Protein AF-A0A953RAH8-F1 (afdb_monomer_lite)

pLDDT: mean 78.02, std 16.16, range [44.31, 95.5]

Secondary structure (DSSP, 8-state):
-GGGGHHHHHTTPPP-----EE--HHHHTTSGGGGGGT---GGGTHHHHHHHHHS-TT--EEEEE--EETTTEE--EEEE-----

Foldseek 3Di:
DLLVCQVVVVVVDDDDFAAWPFDDPVCLVVPPPCSVVSHDDCVRVVSVVSPVSNADPPFDWDFPDWDDDPNGITPTDIDGDDDDD

Structure (mmCIF, N/CA/C/O backbone):
data_AF-A0A953RAH8-F1
#
_entry.id   AF-A0A953RAH8-F1
#
loop_
_atom_site.group_PDB
_atom_site.id
_atom_site.type_symbol
_atom_site.label_atom_id
_atom_site.label_alt_id
_atom_site.label_comp_id
_atom_site.label_asym_id
_atom_site.label_entity_id
_atom_site.label_seq_id
_atom_site.pdbx_PDB_ins_code
_atom_site.Cartn_x
_atom_site.Cartn_y
_atom_site.Cartn_z
_atom_site.occupancy
_atom_site.B_iso_or_equiv
_atom_site.auth_seq_id
_atom_site.auth_comp_id
_atom_site.auth_asym_id
_atom_site.auth_atom_id
_atom_site.pdbx_PDB_model_num
ATOM 1 N N . MET A 1 1 ? -12.931 -4.710 -6.026 1.00 79.00 1 MET A N 1
ATOM 2 C CA . MET A 1 1 ? -12.252 -5.918 -5.509 1.00 79.00 1 MET A CA 1
ATOM 3 C C . MET A 1 1 ? -11.575 -5.658 -4.164 1.00 79.00 1 MET A C 1
ATOM 5 O O . MET A 1 1 ? -11.989 -6.291 -3.211 1.00 79.00 1 MET A O 1
ATOM 9 N N . GLY A 1 2 ? -10.662 -4.685 -4.023 1.00 85.56 2 GLY A N 1
ATOM 10 C CA . GLY A 1 2 ? -9.964 -4.415 -2.746 1.00 85.56 2 GLY A CA 1
ATOM 11 C C . GLY A 1 2 ? -10.844 -4.244 -1.493 1.00 85.56 2 GLY A C 1
ATOM 12 O O . GLY A 1 2 ? -10.524 -4.803 -0.454 1.00 85.56 2 GLY A O 1
ATOM 13 N N . ARG A 1 3 ? -12.011 -3.584 -1.594 1.00 92.69 3 ARG A N 1
ATOM 14 C CA . ARG A 1 3 ? -12.964 -3.443 -0.465 1.00 92.69 3 ARG A CA 1
ATOM 15 C C . ARG A 1 3 ? -13.435 -4.774 0.125 1.00 92.69 3 ARG A C 1
ATOM 17 O O . ARG A 1 3 ? -13.748 -4.825 1.307 1.00 92.69 3 ARG A O 1
ATOM 24 N N . ALA A 1 4 ? -13.481 -5.834 -0.681 1.00 95.38 4 ALA A N 1
ATOM 25 C CA . ALA A 1 4 ? -13.858 -7.164 -0.208 1.00 95.38 4 ALA A CA 1
ATOM 26 C C . ALA A 1 4 ? -12.808 -7.771 0.741 1.00 95.38 4 ALA A C 1
ATOM 28 O O . ALA A 1 4 ? -13.125 -8.707 1.462 1.00 95.38 4 ALA A O 1
ATOM 29 N N . LEU A 1 5 ? -11.583 -7.232 0.766 1.00 94.44 5 LEU A N 1
ATOM 30 C CA . LEU A 1 5 ? -10.511 -7.651 1.672 1.00 94.44 5 LEU A CA 1
ATOM 31 C C . LEU A 1 5 ? -10.544 -6.914 3.020 1.00 94.44 5 LEU A C 1
ATOM 33 O O . LEU A 1 5 ? -9.777 -7.263 3.909 1.00 94.44 5 LEU A O 1
ATOM 37 N N . ARG A 1 6 ? -11.410 -5.904 3.194 1.00 92.94 6 ARG A N 1
ATOM 38 C CA . ARG A 1 6 ? -11.472 -5.101 4.426 1.00 92.94 6 ARG A CA 1
ATOM 39 C C . ARG A 1 6 ? -11.770 -5.919 5.696 1.00 92.94 6 ARG A C 1
ATOM 41 O O . ARG A 1 6 ? -11.086 -5.666 6.676 1.00 92.94 6 ARG A O 1
ATOM 48 N N . PRO A 1 7 ? -12.649 -6.942 5.691 1.00 94.81 7 PRO A N 1
ATOM 49 C CA . PRO A 1 7 ? -12.843 -7.782 6.877 1.00 94.81 7 PRO A CA 1
ATOM 50 C C . PRO A 1 7 ? -11.557 -8.463 7.371 1.00 94.81 7 PRO A C 1
ATOM 52 O O . PRO A 1 7 ? -11.362 -8.626 8.565 1.00 94.81 7 PRO A O 1
ATOM 55 N N . LEU A 1 8 ? -10.620 -8.788 6.470 1.00 94.62 8 LEU A N 1
ATOM 56 C CA . LEU A 1 8 ? -9.325 -9.353 6.868 1.00 94.62 8 LEU A CA 1
ATOM 57 C C . LEU A 1 8 ? -8.471 -8.328 7.630 1.00 94.62 8 LEU A C 1
ATOM 59 O O . LEU A 1 8 ? -7.697 -8.696 8.508 1.00 94.62 8 LEU A O 1
ATOM 63 N N . ARG A 1 9 ? -8.610 -7.034 7.312 1.00 93.31 9 ARG A N 1
ATOM 64 C CA . ARG A 1 9 ? -7.944 -5.954 8.054 1.00 93.31 9 ARG A CA 1
ATOM 65 C C . ARG A 1 9 ? -8.517 -5.814 9.461 1.00 93.31 9 ARG A C 1
ATOM 67 O O . ARG A 1 9 ? -7.736 -5.576 10.378 1.00 93.31 9 ARG A O 1
ATOM 74 N N . ASP A 1 10 ? -9.827 -6.006 9.626 1.00 91.44 10 ASP A N 1
ATOM 75 C CA . ASP A 1 10 ? -10.483 -6.032 10.942 1.00 91.44 10 ASP A CA 1
ATOM 76 C C . ASP A 1 10 ? -9.936 -7.184 11.812 1.00 91.44 10 ASP A C 1
ATOM 78 O O . ASP A 1 10 ? -9.721 -7.008 13.010 1.00 91.44 10 ASP A O 1
ATOM 82 N N . ASP A 1 11 ? -9.589 -8.317 11.190 1.00 95.50 11 ASP A N 1
ATOM 83 C CA . ASP A 1 11 ? -8.952 -9.475 11.840 1.00 95.50 11 ASP A CA 1
ATOM 84 C C . ASP A 1 11 ? -7.430 -9.309 12.067 1.00 95.50 11 ASP A C 1
ATOM 86 O O . ASP A 1 11 ? -6.737 -10.249 12.465 1.00 95.50 11 ASP A O 1
ATOM 90 N N . GLY A 1 12 ? -6.869 -8.123 11.802 1.00 91.81 12 GLY A N 1
ATOM 91 C CA . GLY A 1 12 ? -5.444 -7.834 11.992 1.00 91.81 12 GLY A CA 1
ATOM 92 C C . GLY A 1 12 ? -4.522 -8.423 10.917 1.00 91.81 12 GLY A C 1
ATOM 93 O O . GLY A 1 12 ? -3.306 -8.481 11.111 1.00 91.81 12 GLY A O 1
ATOM 94 N N . ILE A 1 13 ? -5.064 -8.847 9.772 1.00 95.12 13 ILE A N 1
ATOM 95 C CA . ILE A 1 13 ? -4.283 -9.412 8.666 1.00 95.12 13 ILE A CA 1
ATOM 96 C C . ILE A 1 13 ? -3.696 -8.286 7.806 1.00 95.12 13 ILE A C 1
ATOM 98 O O . ILE A 1 13 ? -4.375 -7.346 7.381 1.00 95.12 13 ILE A O 1
ATOM 102 N N . LEU A 1 14 ? -2.404 -8.402 7.495 1.00 93.38 14 LEU A N 1
ATOM 103 C CA . LEU A 1 14 ? -1.719 -7.503 6.572 1.00 93.38 14 LEU A CA 1
ATOM 104 C C . LEU A 1 14 ? -2.047 -7.864 5.116 1.00 93.38 14 LEU A C 1
ATOM 106 O O . LEU A 1 14 ? -1.809 -8.986 4.673 1.00 93.38 14 LEU A O 1
ATOM 110 N N . VAL A 1 15 ? -2.514 -6.880 4.349 1.00 93.19 15 VAL A N 1
ATOM 111 C CA . VAL A 1 15 ? -2.700 -7.000 2.898 1.00 93.19 15 VAL A CA 1
ATOM 112 C C . VAL A 1 15 ? -1.495 -6.384 2.197 1.00 93.19 15 VAL A C 1
ATOM 114 O O . VAL A 1 15 ? -1.218 -5.198 2.365 1.00 93.19 15 VAL A O 1
ATOM 117 N N . VAL A 1 16 ? -0.793 -7.181 1.392 1.00 92.56 16 VAL A N 1
ATOM 118 C CA . VAL A 1 16 ? 0.349 -6.728 0.586 1.00 92.56 16 VAL A CA 1
ATOM 119 C C . VAL A 1 16 ? 0.038 -6.951 -0.886 1.00 92.56 16 VAL A C 1
ATOM 121 O O . VAL A 1 16 ? -0.300 -8.058 -1.297 1.00 92.56 16 VAL A O 1
ATOM 124 N N . GLY A 1 17 ? 0.170 -5.894 -1.683 1.00 89.31 17 GLY A N 1
ATOM 125 C CA . GLY A 1 17 ? 0.132 -5.960 -3.139 1.00 89.31 17 GLY A CA 1
ATOM 126 C C . GLY A 1 17 ? 1.513 -5.646 -3.691 1.00 89.31 17 GLY A C 1
ATOM 127 O O . GLY A 1 17 ? 2.114 -4.644 -3.313 1.00 89.31 17 GLY A O 1
ATOM 128 N N . SER A 1 18 ? 2.014 -6.498 -4.581 1.00 86.62 18 SER A N 1
ATOM 129 C CA . SER A 1 18 ? 3.247 -6.243 -5.320 1.00 86.62 18 SER A CA 1
ATOM 130 C C . SER A 1 18 ? 2.906 -5.986 -6.780 1.00 86.62 18 SER A C 1
ATOM 132 O O . SER A 1 18 ? 2.154 -6.739 -7.395 1.00 86.62 18 SER A O 1
ATOM 134 N N . GLY A 1 19 ? 3.441 -4.895 -7.309 1.00 78.38 19 GLY A N 1
ATOM 135 C CA . GLY A 1 19 ? 3.311 -4.465 -8.692 1.00 78.38 19 GLY A CA 1
ATOM 136 C C . GLY A 1 19 ? 4.481 -3.549 -9.031 1.00 78.38 19 GLY A C 1
ATOM 137 O O . GLY A 1 19 ? 5.200 -3.090 -8.142 1.00 78.38 19 GLY A O 1
ATOM 138 N N . GLY A 1 20 ? 4.707 -3.305 -10.316 1.00 66.81 20 GLY A N 1
ATOM 139 C CA . GLY A 1 20 ? 5.821 -2.484 -10.781 1.00 66.81 20 GLY A CA 1
ATOM 140 C C . GLY A 1 20 ? 5.332 -1.217 -11.461 1.00 66.81 20 GLY A C 1
ATOM 141 O O . GLY A 1 20 ? 4.727 -1.281 -12.525 1.00 66.81 20 GLY A O 1
ATOM 142 N N . ILE A 1 21 ? 5.663 -0.040 -10.931 1.00 59.00 21 ILE A N 1
ATOM 143 C CA . ILE A 1 21 ? 5.514 1.186 -11.722 1.00 59.00 21 ILE A CA 1
ATOM 144 C C . ILE A 1 21 ? 6.701 1.235 -12.686 1.00 59.00 21 ILE A C 1
ATOM 146 O O . ILE A 1 21 ? 7.775 1.746 -12.362 1.00 59.00 21 ILE A O 1
ATOM 150 N N . VAL A 1 22 ? 6.544 0.690 -13.890 1.00 55.25 22 VAL A N 1
ATOM 151 C CA . VAL A 1 22 ? 7.530 0.949 -14.937 1.00 55.25 22 VAL A CA 1
ATOM 152 C C . VAL A 1 22 ? 7.245 2.347 -15.512 1.00 55.25 22 VAL A C 1
ATOM 154 O O . VAL A 1 22 ? 6.235 2.629 -16.144 1.00 55.25 22 VAL A O 1
ATOM 157 N N . HIS A 1 23 ? 8.165 3.254 -15.175 1.00 58.00 23 HIS A N 1
ATOM 158 C CA . HIS A 1 23 ? 8.343 4.641 -15.629 1.00 58.00 23 HIS A CA 1
ATOM 159 C C . HIS A 1 23 ? 7.506 5.763 -15.000 1.00 58.00 23 HIS A C 1
ATOM 161 O O . HIS A 1 23 ? 6.282 5.828 -15.057 1.00 58.00 23 HIS A O 1
ATOM 167 N N . SER A 1 24 ? 8.239 6.783 -14.542 1.00 47.69 24 SER A N 1
ATOM 168 C CA . SER A 1 24 ? 7.734 8.144 -14.370 1.00 47.69 24 SER A CA 1
ATOM 169 C C . SER A 1 24 ? 7.184 8.680 -15.692 1.00 47.69 24 SER A C 1
ATOM 171 O O . SER A 1 24 ? 7.955 8.905 -16.630 1.00 47.69 24 SER A O 1
ATOM 173 N N . LEU A 1 25 ? 5.894 9.027 -15.731 1.00 50.62 25 LEU A N 1
ATOM 174 C CA . LEU A 1 25 ? 5.261 9.807 -16.811 1.00 50.62 25 LEU A CA 1
ATOM 175 C C . LEU A 1 25 ? 6.098 11.034 -17.231 1.00 50.62 25 LEU A C 1
ATOM 177 O O . LEU A 1 25 ? 6.135 11.408 -18.402 1.00 50.62 25 LEU A O 1
ATOM 181 N N . ARG A 1 26 ? 6.842 11.624 -16.282 1.00 45.69 26 ARG A N 1
ATOM 182 C CA . ARG A 1 26 ? 7.731 12.774 -16.505 1.00 45.69 26 ARG A CA 1
ATOM 183 C C . ARG A 1 26 ? 8.933 12.464 -17.420 1.00 45.69 26 ARG A C 1
ATOM 185 O O . ARG A 1 26 ? 9.436 13.377 -18.061 1.00 45.69 26 ARG A O 1
ATOM 192 N N . ARG A 1 27 ? 9.374 11.201 -17.519 1.00 49.69 27 ARG A N 1
ATOM 193 C CA . ARG A 1 27 ? 10.552 10.773 -18.305 1.00 49.69 27 ARG A CA 1
ATOM 194 C C . ARG A 1 27 ? 10.194 10.028 -19.595 1.00 49.69 27 ARG A C 1
ATOM 196 O O . ARG A 1 27 ? 10.978 10.029 -20.537 1.00 49.69 27 ARG A O 1
ATOM 203 N N . VAL A 1 28 ? 8.977 9.483 -19.685 1.00 51.81 28 VAL A N 1
ATOM 204 C CA . VAL A 1 28 ? 8.424 8.928 -20.938 1.00 51.81 28 VAL A CA 1
ATOM 205 C C . VAL A 1 28 ? 8.379 9.995 -22.040 1.00 51.81 28 VAL A C 1
ATOM 207 O O . VAL A 1 28 ? 8.620 9.702 -23.207 1.00 51.81 28 VAL A O 1
ATOM 210 N N . ARG A 1 29 ? 8.152 11.262 -21.672 1.00 51.75 29 ARG A N 1
ATOM 211 C CA . ARG A 1 29 ? 8.086 12.382 -22.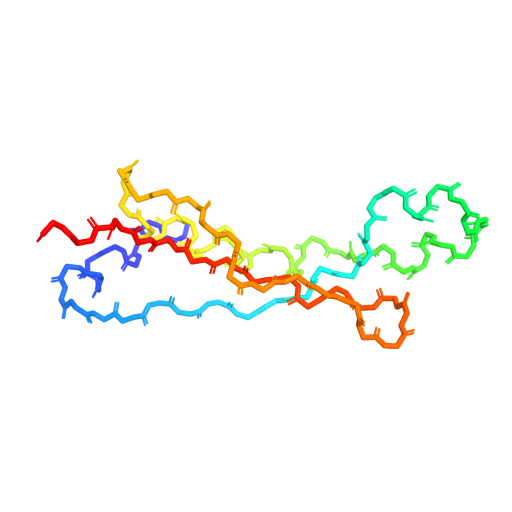621 1.00 51.75 29 ARG A CA 1
ATOM 212 C C . ARG A 1 29 ? 9.453 12.803 -23.188 1.00 51.75 29 ARG A C 1
ATOM 214 O O . ARG A 1 29 ? 9.479 13.431 -24.240 1.00 51.75 29 ARG A O 1
ATOM 221 N N . SER A 1 30 ? 10.566 12.458 -22.528 1.00 56.66 30 SER A N 1
ATOM 222 C CA . SER A 1 30 ? 11.924 12.886 -22.911 1.00 56.66 30 SER A CA 1
ATOM 223 C C . SER A 1 30 ? 12.756 11.817 -23.636 1.00 56.66 30 SER A C 1
ATOM 225 O O . SER A 1 30 ? 13.852 12.126 -24.087 1.00 56.66 30 SER A O 1
ATOM 227 N N . LEU A 1 31 ? 12.280 10.569 -23.741 1.00 55.69 31 LEU A N 1
ATOM 228 C CA . LEU A 1 31 ? 13.052 9.415 -24.246 1.00 55.69 31 LEU A CA 1
ATOM 229 C C . LEU A 1 31 ? 12.712 8.997 -25.698 1.00 55.69 31 LEU A C 1
ATOM 231 O O . LEU A 1 31 ? 13.089 7.917 -26.147 1.00 55.69 31 LEU A O 1
ATOM 235 N N . GLY A 1 32 ? 12.028 9.853 -26.465 1.00 61.34 32 GLY A N 1
ATOM 236 C CA . GLY A 1 32 ? 11.754 9.610 -27.888 1.00 61.34 32 GLY A CA 1
ATOM 237 C C . GLY A 1 32 ? 10.784 8.449 -28.158 1.00 61.34 32 GLY A C 1
ATOM 238 O O . GLY A 1 32 ? 10.075 7.975 -27.272 1.00 61.34 32 GLY A O 1
ATOM 239 N N . SER A 1 33 ? 10.718 7.990 -29.412 1.00 57.28 33 SER A N 1
ATOM 240 C CA . SER A 1 33 ? 9.737 6.997 -29.893 1.00 57.28 33 SER A CA 1
ATOM 241 C C . SER A 1 33 ? 9.771 5.642 -29.170 1.00 57.28 33 SER A C 1
ATOM 243 O O . SER A 1 33 ? 8.749 4.958 -29.146 1.00 57.28 33 SER A O 1
ATOM 245 N N . HIS A 1 34 ? 10.894 5.293 -28.536 1.00 56.62 34 HIS A N 1
ATOM 246 C CA . HIS A 1 34 ? 11.119 4.018 -27.846 1.00 56.62 34 HIS A CA 1
ATOM 247 C C . HIS A 1 34 ? 10.582 4.002 -26.405 1.00 56.62 34 HIS A C 1
ATOM 249 O O . HIS A 1 34 ? 10.343 2.933 -25.854 1.00 56.62 34 HIS A O 1
ATOM 255 N N . ALA A 1 35 ? 10.305 5.169 -25.811 1.00 56.75 35 ALA A N 1
ATOM 256 C CA . ALA A 1 35 ? 9.752 5.282 -24.459 1.00 56.75 35 ALA A CA 1
ATOM 257 C C . ALA A 1 35 ? 8.331 4.708 -24.331 1.00 56.75 35 ALA A C 1
ATOM 259 O O . ALA A 1 35 ? 7.919 4.278 -23.257 1.00 56.75 35 ALA A O 1
ATOM 260 N N . ARG A 1 36 ? 7.579 4.689 -25.441 1.00 55.78 36 ARG A N 1
ATOM 261 C CA . ARG A 1 36 ? 6.234 4.098 -25.513 1.00 55.78 36 ARG A CA 1
ATOM 262 C C . ARG A 1 36 ? 6.232 2.581 -25.357 1.00 55.78 36 ARG A C 1
ATOM 264 O O . ARG A 1 36 ? 5.239 2.055 -24.883 1.00 55.78 36 ARG A O 1
ATOM 271 N N . LEU A 1 37 ? 7.322 1.901 -25.719 1.00 58.09 37 LEU A N 1
ATOM 272 C CA . LEU A 1 37 ? 7.451 0.448 -25.544 1.00 58.09 37 LEU A CA 1
ATOM 273 C C . LEU A 1 37 ? 7.657 0.056 -24.084 1.00 58.09 37 LEU A C 1
ATOM 275 O O . LEU A 1 37 ? 7.500 -1.104 -23.728 1.00 58.09 37 LEU A O 1
ATOM 279 N N . SER A 1 38 ? 8.047 1.017 -23.252 1.00 53.66 38 SER A N 1
ATOM 280 C CA . SER A 1 38 ? 8.251 0.796 -21.832 1.00 53.66 38 SER A CA 1
ATOM 281 C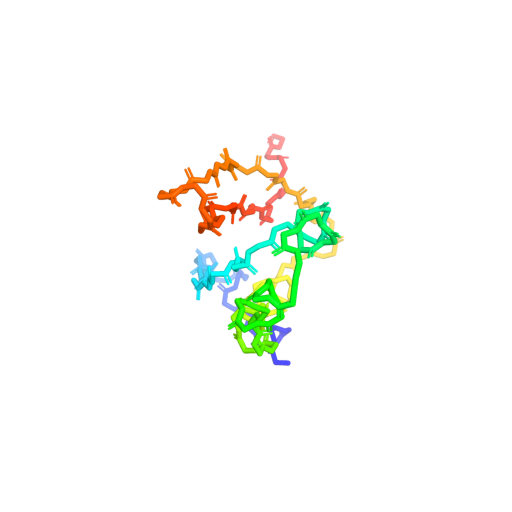 C . SER A 1 38 ? 6.983 1.134 -21.028 1.00 53.66 38 SER A C 1
ATOM 283 O O . SER A 1 38 ? 6.861 0.725 -19.885 1.00 53.66 38 SER A O 1
ATOM 285 N N . VAL A 1 39 ? 5.996 1.823 -21.621 1.00 55.03 39 VAL A N 1
ATOM 286 C CA . VAL A 1 39 ? 4.707 2.104 -20.965 1.00 55.03 39 VAL A CA 1
ATOM 287 C C . VAL A 1 39 ? 4.057 0.778 -20.549 1.00 55.03 39 VAL A C 1
ATOM 289 O O . VAL A 1 39 ? 3.723 -0.018 -21.428 1.00 55.03 39 VAL A O 1
ATOM 292 N N . PRO A 1 40 ? 3.872 0.531 -19.242 1.00 59.03 40 PRO A N 1
ATOM 293 C CA . PRO A 1 40 ? 3.206 -0.671 -18.789 1.00 59.03 40 PRO A CA 1
ATOM 294 C C . PRO A 1 40 ? 1.752 -0.628 -19.225 1.00 59.03 40 PRO A C 1
ATOM 296 O O . PRO A 1 40 ? 1.100 0.420 -19.211 1.00 59.03 40 PRO A O 1
ATOM 299 N N . THR A 1 41 ? 1.227 -1.793 -19.554 1.00 62.75 41 THR A N 1
ATOM 300 C CA . THR A 1 41 ? -0.199 -2.069 -19.445 1.00 62.75 41 THR A CA 1
ATOM 301 C C . THR A 1 41 ? -0.660 -1.833 -17.997 1.00 62.75 41 THR A C 1
ATOM 303 O O . THR A 1 41 ? 0.117 -1.916 -17.043 1.00 62.75 41 THR A O 1
ATOM 306 N N . THR A 1 42 ? -1.933 -1.483 -17.802 1.00 67.56 42 THR A N 1
ATOM 307 C CA . THR A 1 42 ? -2.467 -1.057 -16.490 1.00 67.56 42 THR A CA 1
ATOM 308 C C . THR A 1 42 ? -2.318 -2.109 -15.388 1.00 67.56 42 THR A C 1
ATOM 310 O O . THR A 1 42 ? -2.296 -1.754 -14.213 1.00 67.56 42 THR A O 1
ATOM 313 N N . GLU A 1 43 ? -2.128 -3.378 -15.754 1.00 68.69 43 GLU A N 1
ATOM 314 C CA . GLU A 1 43 ? -2.040 -4.523 -14.842 1.00 68.69 43 GLU A CA 1
ATOM 315 C C . GLU A 1 43 ? -0.966 -4.396 -13.755 1.00 68.69 43 GLU A C 1
ATOM 317 O O . GLU A 1 43 ? -1.121 -4.944 -12.669 1.00 68.69 43 GLU A O 1
ATOM 322 N N . HIS A 1 44 ? 0.118 -3.653 -13.998 1.00 75.56 44 HIS A N 1
ATOM 323 C CA . HIS A 1 44 ? 1.158 -3.474 -12.983 1.00 75.56 44 HIS A CA 1
ATOM 324 C C . HIS A 1 44 ? 0.775 -2.428 -11.922 1.00 75.56 44 HIS A C 1
ATOM 326 O O . HIS A 1 44 ? 1.404 -2.359 -10.864 1.00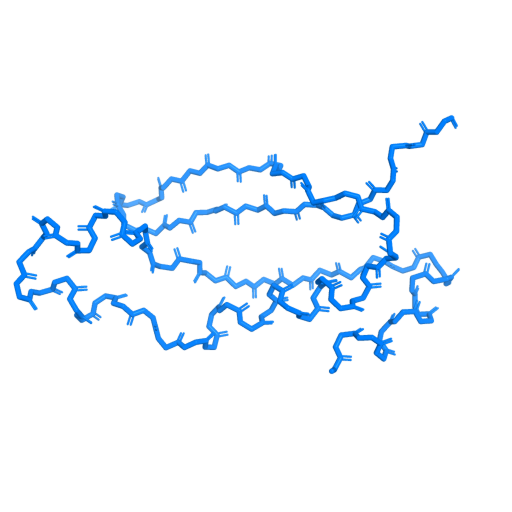 75.56 44 HIS A O 1
ATOM 332 N N . PHE A 1 45 ? -0.252 -1.621 -12.201 1.00 75.25 45 PHE A N 1
ATOM 333 C CA . PHE A 1 45 ? -0.817 -0.623 -11.296 1.00 75.25 45 PHE A CA 1
ATOM 334 C C . PHE A 1 45 ? -2.051 -1.149 -10.546 1.00 75.25 45 PHE A C 1
ATOM 336 O O . PHE A 1 45 ? -2.342 -0.683 -9.445 1.00 75.25 45 PHE A O 1
ATOM 343 N N . ASP A 1 46 ? -2.731 -2.166 -11.078 1.00 85.94 46 ASP A N 1
ATOM 344 C CA . ASP A 1 46 ? -3.909 -2.784 -10.459 1.00 85.94 46 ASP A CA 1
ATOM 345 C C . ASP A 1 46 ? -3.696 -3.230 -8.996 1.00 85.94 46 ASP A C 1
ATOM 347 O O . ASP A 1 46 ? -4.572 -2.951 -8.168 1.00 85.94 46 ASP A O 1
ATOM 351 N N . PRO A 1 47 ? -2.547 -3.829 -8.602 1.00 86.50 47 PRO A N 1
ATOM 352 C CA . PRO A 1 47 ? -2.298 -4.199 -7.209 1.00 86.50 47 PRO A CA 1
ATOM 353 C C . PRO A 1 47 ? -2.381 -3.017 -6.237 1.00 86.50 47 PRO A C 1
ATOM 355 O O . PRO A 1 47 ? -2.866 -3.190 -5.118 1.00 86.50 47 PRO A O 1
ATOM 358 N N . LEU A 1 48 ? -1.988 -1.806 -6.658 1.00 88.12 48 LEU A N 1
ATOM 359 C CA . LEU A 1 48 ? -2.106 -0.608 -5.822 1.00 88.12 48 LEU A CA 1
ATOM 360 C C . LEU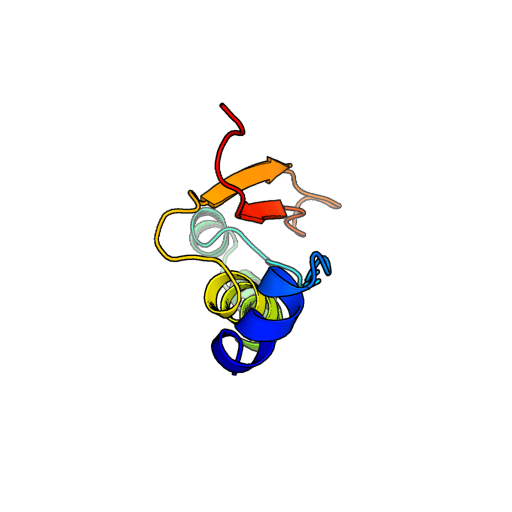 A 1 48 ? -3.569 -0.320 -5.486 1.00 88.12 48 LEU A C 1
ATOM 362 O O . LEU A 1 48 ? -3.893 -0.024 -4.339 1.00 88.12 48 LEU A O 1
ATOM 366 N N . PHE A 1 49 ? -4.467 -0.442 -6.463 1.00 89.31 49 PHE A N 1
ATOM 367 C CA . PHE A 1 49 ? -5.895 -0.215 -6.250 1.00 89.31 49 PHE A CA 1
ATOM 368 C C . PHE A 1 49 ? -6.558 -1.303 -5.406 1.00 89.31 49 PHE A C 1
ATOM 370 O O . PHE A 1 49 ? -7.538 -1.031 -4.709 1.00 89.31 49 PHE A O 1
ATOM 377 N N . ILE A 1 50 ? -6.036 -2.531 -5.440 1.00 91.75 50 ILE A N 1
ATOM 378 C CA . ILE A 1 50 ? -6.487 -3.596 -4.542 1.00 91.75 50 ILE A CA 1
ATOM 379 C C . ILE A 1 50 ? -6.117 -3.262 -3.096 1.00 91.75 50 ILE A C 1
ATOM 381 O O . ILE A 1 50 ? -6.999 -3.289 -2.237 1.00 91.75 50 ILE A O 1
ATOM 385 N N . VAL A 1 51 ? -4.861 -2.887 -2.841 1.00 93.00 51 VAL A N 1
ATOM 386 C CA . VAL A 1 51 ? -4.394 -2.518 -1.495 1.00 93.00 51 VAL A CA 1
ATOM 387 C C . VAL A 1 51 ? -5.109 -1.263 -0.994 1.00 93.00 51 VAL A C 1
ATOM 389 O O . VAL A 1 51 ? -5.655 -1.272 0.105 1.00 93.00 51 VAL A O 1
ATOM 392 N N . LEU A 1 52 ? -5.211 -0.220 -1.824 1.00 91.62 52 LEU A N 1
ATOM 393 C CA . LEU A 1 52 ? -5.949 1.003 -1.495 1.00 91.62 52 LEU A CA 1
ATOM 394 C C . LEU A 1 52 ? -7.426 0.713 -1.195 1.00 91.62 52 LEU A C 1
ATOM 396 O O . LEU A 1 52 ? -8.017 1.309 -0.302 1.00 91.62 52 LEU A O 1
ATOM 400 N N . GLY A 1 53 ? -8.043 -0.212 -1.932 1.00 92.88 53 GLY A N 1
ATOM 401 C CA . GLY A 1 53 ? -9.422 -0.613 -1.676 1.00 92.88 53 GLY A CA 1
ATOM 402 C C . GLY A 1 53 ? -9.610 -1.339 -0.341 1.00 92.88 53 GLY A C 1
ATOM 403 O O . GLY A 1 53 ? -10.713 -1.283 0.203 1.00 92.88 53 GLY A O 1
ATOM 404 N N . ALA A 1 54 ? -8.573 -2.014 0.162 1.00 94.25 54 ALA A N 1
ATOM 405 C CA . ALA A 1 54 ? -8.584 -2.700 1.453 1.00 94.25 54 ALA A CA 1
ATOM 406 C C . ALA A 1 54 ? -8.359 -1.741 2.638 1.00 94.25 54 ALA A C 1
ATOM 408 O O . ALA A 1 54 ? -8.853 -2.025 3.727 1.00 94.25 54 ALA A O 1
ATOM 409 N N . ALA A 1 55 ? -7.675 -0.611 2.419 1.00 93.12 55 ALA A N 1
ATOM 410 C CA . ALA A 1 55 ? -7.413 0.408 3.437 1.00 93.12 55 ALA A CA 1
ATOM 411 C C . ALA A 1 55 ? -8.704 0.996 4.047 1.00 93.12 55 ALA A C 1
ATOM 413 O O . ALA A 1 55 ? -9.766 1.042 3.397 1.00 93.12 55 ALA A O 1
ATOM 414 N N . PHE A 1 56 ? -8.619 1.448 5.299 1.00 92.06 56 PHE A N 1
ATOM 415 C CA . PHE A 1 56 ? -9.687 2.200 5.957 1.00 92.06 56 PHE A CA 1
ATOM 416 C C . PHE A 1 56 ? -9.739 3.649 5.437 1.00 92.06 56 PHE A C 1
ATOM 418 O O . PHE A 1 56 ? -8.728 4.173 4.968 1.00 92.06 56 PHE A O 1
ATOM 425 N N . PRO A 1 57 ? -10.914 4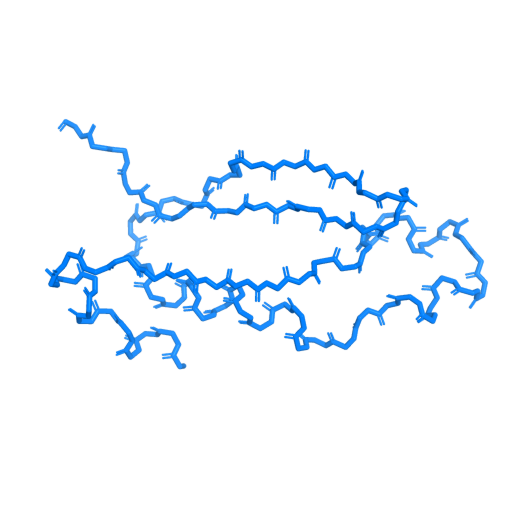.311 5.456 1.00 87.88 57 PRO A N 1
ATOM 426 C CA . PRO A 1 57 ? -11.075 5.653 4.884 1.00 87.88 57 PRO A CA 1
ATOM 427 C C . PRO A 1 57 ? -10.188 6.746 5.501 1.00 87.88 57 PRO A C 1
ATOM 429 O O . PRO A 1 57 ? -9.951 7.761 4.853 1.00 87.88 57 PRO A O 1
ATOM 432 N N . ASP A 1 58 ? -9.750 6.560 6.742 1.00 90.06 58 ASP A N 1
ATOM 433 C CA . ASP A 1 58 ? -8.932 7.480 7.533 1.00 90.06 58 ASP A CA 1
ATOM 434 C C . ASP A 1 58 ? -7.425 7.175 7.468 1.00 90.06 58 ASP A C 1
ATOM 436 O O . ASP A 1 58 ? -6.625 7.940 8.002 1.00 90.06 58 ASP A O 1
ATOM 440 N N . GLU A 1 59 ? -7.016 6.098 6.788 1.00 91.56 59 GLU A N 1
ATOM 441 C CA . GLU A 1 59 ? -5.604 5.744 6.639 1.00 91.56 59 GLU A CA 1
ATOM 442 C C . GLU A 1 59 ? -4.939 6.591 5.541 1.00 91.56 59 GLU A C 1
ATOM 444 O O . GLU A 1 59 ? -5.295 6.469 4.361 1.00 91.56 59 GLU A O 1
ATOM 449 N N . PRO A 1 60 ? -3.948 7.438 5.879 1.00 90.44 60 PRO A N 1
ATOM 450 C CA . PRO A 1 60 ? -3.208 8.185 4.876 1.00 90.44 60 PRO A CA 1
ATOM 451 C C . PRO A 1 60 ? -2.355 7.253 4.011 1.00 90.44 60 PRO A C 1
ATOM 453 O O . PRO A 1 60 ? -1.878 6.207 4.450 1.00 90.44 60 PRO A O 1
ATOM 456 N N . ALA A 1 61 ? -2.128 7.676 2.768 1.00 90.19 61 ALA A N 1
ATOM 457 C CA . ALA A 1 61 ? -1.161 7.049 1.881 1.00 90.19 61 ALA A CA 1
ATOM 458 C C . ALA A 1 61 ? 0.231 7.635 2.145 1.00 90.19 61 ALA A C 1
ATOM 460 O O . ALA A 1 61 ? 0.505 8.784 1.794 1.00 90.19 61 ALA A O 1
ATOM 461 N N . GLU A 1 62 ? 1.126 6.842 2.717 1.00 91.31 62 GLU A N 1
ATOM 462 C CA . GLU A 1 62 ? 2.509 7.233 2.975 1.00 91.31 62 GLU A CA 1
ATOM 463 C C . GLU A 1 62 ? 3.447 6.580 1.965 1.00 91.31 62 GLU A C 1
ATOM 465 O O . GLU A 1 62 ? 3.362 5.383 1.699 1.00 91.31 62 GLU A O 1
ATOM 470 N N . THR A 1 63 ? 4.374 7.350 1.396 1.00 90.81 63 THR A N 1
ATOM 471 C CA . THR A 1 63 ? 5.455 6.766 0.590 1.00 90.81 63 THR A CA 1
ATOM 472 C C . THR A 1 63 ? 6.543 6.272 1.534 1.00 90.81 63 THR A C 1
ATOM 474 O O . THR A 1 63 ? 7.225 7.078 2.158 1.00 90.81 63 THR A O 1
ATOM 477 N N . ILE A 1 64 ? 6.715 4.953 1.624 1.00 92.12 64 ILE A N 1
ATOM 478 C CA . ILE A 1 64 ? 7.718 4.328 2.504 1.00 92.12 64 ILE A CA 1
ATOM 479 C C . ILE A 1 64 ? 9.043 4.061 1.791 1.00 92.12 64 ILE A C 1
ATOM 481 O O . ILE A 1 64 ? 10.073 3.879 2.434 1.00 92.12 64 ILE A O 1
ATOM 485 N N . PHE A 1 65 ? 9.026 4.032 0.458 1.00 90.88 65 PHE A N 1
ATOM 486 C CA . PHE A 1 65 ? 10.231 3.931 -0.351 1.00 90.88 65 PHE A CA 1
ATOM 487 C C . PHE A 1 65 ? 10.009 4.563 -1.722 1.00 90.88 65 PHE A C 1
ATOM 489 O O . PHE A 1 65 ? 8.962 4.377 -2.344 1.00 90.88 65 PHE A O 1
ATOM 496 N N . GLU A 1 66 ? 11.024 5.254 -2.231 1.00 88.44 66 GLU A N 1
ATOM 497 C CA . GLU A 1 66 ? 11.062 5.752 -3.599 1.00 88.44 66 GLU A CA 1
ATOM 498 C C . GLU A 1 66 ? 12.466 5.574 -4.181 1.00 88.44 66 GLU A C 1
ATOM 500 O O . GLU A 1 66 ? 13.461 5.980 -3.587 1.00 88.44 66 GLU A O 1
ATOM 505 N N . GLY A 1 67 ? 12.550 4.979 -5.370 1.00 84.44 67 GLY A N 1
ATOM 506 C CA . GLY A 1 67 ? 13.820 4.780 -6.054 1.00 84.44 67 GLY A CA 1
ATOM 507 C C . GLY A 1 67 ? 13.640 4.214 -7.453 1.00 84.44 67 GLY A C 1
ATOM 508 O O . GLY A 1 67 ? 12.548 3.773 -7.824 1.00 84.44 67 GLY A O 1
ATOM 509 N N . PHE A 1 68 ? 14.726 4.229 -8.224 1.00 83.88 68 PHE A N 1
ATOM 510 C CA . PHE A 1 68 ? 14.797 3.588 -9.533 1.00 83.88 68 PHE A CA 1
ATOM 511 C C . PHE A 1 68 ? 15.889 2.528 -9.543 1.00 83.88 68 PHE A C 1
ATOM 513 O O . PHE A 1 68 ? 17.029 2.814 -9.185 1.00 83.88 68 PHE A O 1
ATOM 520 N N . HIS A 1 69 ? 15.556 1.334 -10.021 1.00 78.06 69 HIS A N 1
ATOM 521 C CA . HIS A 1 69 ? 16.516 0.281 -10.317 1.00 78.06 69 HIS A CA 1
ATOM 522 C C . HIS A 1 69 ? 16.794 0.242 -11.826 1.00 78.06 69 HIS A C 1
ATOM 524 O O . HIS A 1 69 ? 15.906 0.534 -12.634 1.00 78.06 69 HIS A O 1
ATOM 530 N N . TYR A 1 70 ? 18.043 -0.041 -12.210 1.00 79.25 70 TYR A N 1
ATOM 531 C CA . TYR A 1 70 ? 18.514 -0.066 -13.608 1.00 79.25 70 TYR A CA 1
ATOM 532 C C . TYR A 1 70 ? 18.201 1.209 -14.414 1.00 79.25 70 TYR A C 1
ATOM 534 O O . TYR A 1 70 ? 18.167 1.218 -15.641 1.00 79.25 70 TYR A O 1
ATOM 542 N N . GLY A 1 71 ? 17.960 2.318 -13.711 1.00 77.19 71 GLY A N 1
ATOM 543 C CA . GLY A 1 71 ? 17.617 3.605 -14.296 1.00 77.19 71 GLY A CA 1
ATOM 544 C C . GLY A 1 71 ? 16.213 3.698 -14.898 1.00 77.19 71 GLY A C 1
ATOM 545 O O . GLY A 1 71 ? 15.862 4.792 -15.332 1.00 77.19 71 GLY A O 1
ATOM 546 N N . ASN A 1 72 ? 15.394 2.643 -14.933 1.00 71.06 72 ASN A N 1
ATOM 547 C CA . ASN A 1 72 ? 14.077 2.663 -15.590 1.00 71.06 72 ASN A CA 1
ATOM 548 C C . ASN A 1 72 ? 12.943 1.970 -14.812 1.00 71.06 72 ASN A C 1
ATOM 550 O O . ASN A 1 72 ? 11.783 2.250 -15.116 1.00 71.06 72 ASN A O 1
ATOM 554 N N . VAL A 1 73 ? 13.237 1.147 -13.804 1.00 76.75 73 VAL A N 1
ATOM 555 C CA . VAL A 1 73 ? 12.229 0.454 -12.982 1.00 76.75 73 VAL A CA 1
ATOM 556 C C . VAL A 1 73 ? 11.982 1.250 -11.708 1.00 76.75 73 VAL A C 1
ATOM 558 O O . VAL A 1 73 ? 12.911 1.414 -10.924 1.00 76.75 73 VAL A O 1
ATOM 561 N N . SER A 1 74 ? 10.769 1.765 -11.478 1.00 82.94 74 SER A N 1
ATOM 562 C CA . SER A 1 74 ? 10.468 2.395 -10.188 1.00 82.94 74 SER A CA 1
ATOM 563 C C . SER A 1 74 ? 10.209 1.325 -9.136 1.00 82.94 74 SER A C 1
ATOM 565 O O . SER A 1 74 ? 9.457 0.384 -9.366 1.00 82.94 74 SER A O 1
ATOM 567 N N . MET A 1 75 ? 10.805 1.517 -7.968 1.00 87.44 75 MET A N 1
ATOM 568 C CA . MET A 1 75 ? 10.628 0.675 -6.789 1.00 87.44 75 MET A CA 1
ATOM 569 C C . MET A 1 75 ? 9.702 1.343 -5.764 1.00 87.44 75 MET A C 1
ATOM 571 O O . MET A 1 75 ? 9.803 1.066 -4.576 1.00 87.44 75 MET A O 1
ATOM 575 N N . ARG A 1 76 ? 8.857 2.293 -6.192 1.00 88.56 76 ARG A N 1
ATOM 576 C CA . ARG A 1 76 ? 8.039 3.091 -5.274 1.00 88.56 76 ARG A CA 1
ATOM 577 C C . ARG A 1 76 ? 7.058 2.210 -4.494 1.00 88.56 76 ARG A C 1
ATOM 579 O O . ARG A 1 76 ? 6.290 1.464 -5.094 1.00 88.56 76 ARG A O 1
ATOM 586 N N . SER A 1 77 ? 7.050 2.382 -3.176 1.00 90.56 77 SER A N 1
ATOM 587 C CA . SER A 1 77 ? 6.234 1.617 -2.234 1.00 90.56 77 SER A CA 1
ATOM 588 C C . SER A 1 77 ? 5.397 2.547 -1.368 1.00 90.56 77 SER A C 1
ATOM 590 O O . SER A 1 77 ? 5.878 3.592 -0.919 1.00 90.56 77 SER A O 1
ATOM 592 N N . PHE A 1 78 ? 4.162 2.132 -1.098 1.00 91.50 78 PHE A N 1
ATOM 593 C CA . PHE A 1 78 ? 3.207 2.871 -0.279 1.00 91.50 78 PHE A CA 1
ATOM 594 C C . PHE A 1 78 ? 2.782 2.052 0.938 1.00 91.50 78 PHE A C 1
ATOM 596 O O . PHE A 1 78 ? 2.667 0.829 0.854 1.00 91.50 78 PHE A O 1
ATOM 603 N N . CYS A 1 79 ? 2.514 2.736 2.044 1.00 92.81 79 CYS A N 1
ATOM 604 C CA . CYS A 1 79 ? 1.853 2.195 3.221 1.00 92.81 79 CYS A CA 1
ATOM 605 C C . CYS A 1 79 ? 0.529 2.930 3.432 1.00 92.81 79 CYS A C 1
ATOM 607 O O . CYS A 1 79 ? 0.460 4.144 3.249 1.00 92.81 79 CYS A O 1
ATOM 609 N N . PHE A 1 80 ? -0.504 2.185 3.815 1.00 91.62 80 PHE A N 1
ATOM 610 C CA . PHE A 1 80 ? -1.797 2.718 4.229 1.00 91.62 80 PHE A CA 1
ATOM 611 C C . PHE A 1 80 ? -2.027 2.252 5.662 1.00 91.62 80 PHE A C 1
ATOM 613 O O . PHE A 1 80 ? -2.343 1.085 5.910 1.00 91.62 80 PHE A O 1
ATOM 620 N N . ALA A 1 81 ? -1.740 3.139 6.605 1.00 85.25 81 ALA A N 1
ATOM 621 C CA . ALA A 1 81 ? -1.886 2.880 8.025 1.00 85.25 81 ALA A CA 1
ATOM 622 C C . ALA A 1 81 ? -2.120 4.203 8.744 1.00 85.25 81 ALA A C 1
ATOM 624 O O . ALA A 1 81 ? -1.483 5.206 8.429 1.00 85.25 81 ALA A O 1
ATOM 625 N N . SER A 1 82 ? -3.015 4.197 9.726 1.00 71.50 82 SER A N 1
ATOM 626 C CA . SER A 1 82 ? -3.171 5.332 10.626 1.00 71.50 82 SER A CA 1
ATOM 627 C C . SER A 1 82 ? -1.966 5.382 11.565 1.00 71.50 82 SER A C 1
ATOM 629 O O . SER A 1 82 ? -1.535 4.347 12.094 1.00 71.50 82 SER A O 1
ATOM 631 N N . ALA A 1 83 ? -1.389 6.570 11.753 1.00 59.12 83 ALA A N 1
ATOM 632 C CA . ALA A 1 83 ? -0.35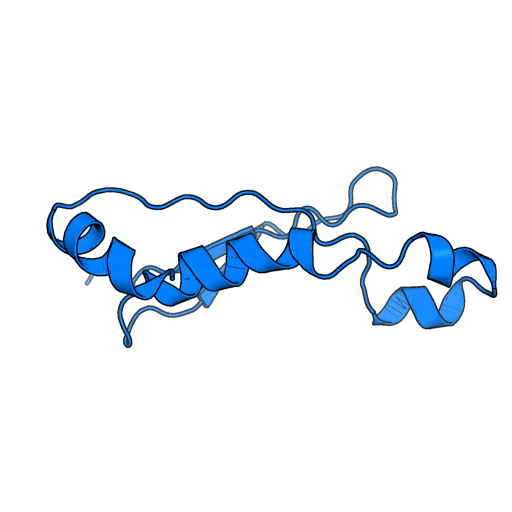6 6.780 12.756 1.00 59.12 83 ALA A CA 1
ATOM 633 C C . ALA A 1 83 ? -0.958 6.412 14.118 1.00 59.12 83 ALA A C 1
ATOM 635 O O . ALA A 1 83 ? -1.875 7.078 14.594 1.00 59.12 83 ALA A O 1
ATOM 636 N N . ARG A 1 84 ? -0.487 5.312 14.718 1.00 51.38 84 ARG A N 1
ATOM 637 C CA . ARG A 1 84 ? -0.927 4.900 16.056 1.00 51.38 84 ARG A CA 1
ATOM 638 C C . ARG A 1 84 ? -0.698 6.066 17.023 1.00 51.38 84 ARG A C 1
ATOM 640 O O . ARG A 1 84 ? 0.446 6.498 17.165 1.00 51.38 84 ARG A O 1
ATOM 647 N N . SER A 1 85 ? -1.774 6.549 17.649 1.00 44.31 85 SER A N 1
ATOM 648 C CA . SER A 1 85 ? -1.713 7.368 18.866 1.00 44.31 85 SER A CA 1
ATOM 649 C C . SER A 1 85 ? -1.249 6.528 20.045 1.00 44.31 85 SER A C 1
ATOM 651 O O . SER A 1 85 ? -1.767 5.389 20.145 1.00 44.31 85 SER A O 1
#

Radius of gyration: 15.37 Å; chains: 1; bounding box: 32×22×49 Å

Sequence (85 aa):
MGRALRPLRDDGILVVGSGGIVHSLRRVRSLGSHARLSVPTTEHFDPLFIVLGAAFPDEPAETIFEGFHYGNVSMRSFCFASARS